Protein AF-A0A1E4M535-F1 (afdb_monomer)

Secondary structure (DSSP, 8-state):
--HHHHHHHHHHT--S---HHHHHHHHHHHHTTS-HHHHHHHHHHHHHHHHTTSS---HHHHHHHHHHHHTT--HHHHT-TTGGGGT--HHHHHHTSSS----SSS-SS---

Mean predicted aligned error: 3.51 Å

Nearest PDB structures (foldseek):
  7qtt-assembly1_X  TM=4.542E-01  e=9.741E+00  Homo sapiens
  8khp-assembly1_C  TM=3.112E-01  e=2.990E+00  Homo sapiens
  4ap2-assembly1_B  TM=3.096E-01  e=6.340E+00  Homo sapiens

Foldseek 3Di:
DDQVVLLVCLLVVNDPDDDLVSLLSNLVSLVVPDPLVVSLVSQLVSVCVNCPPVLPAAAQVSNLLSLLSVQVPDPVLSPDPCNCVQFADPVQSVVRRPHHDATDNDGSHPDD

Sequence (112 aa):
MNDDELVRRFDDGTLDSFPHELHVRLAQAKLARMPEADALESIRSGIRRMAGNSGKYHDTRTVAWFRLIAAGVPHDQLMRRDLLDDYYSSETLELGRESFVEPDLQPLSPTS

Structure (mmCIF, N/CA/C/O backbone):
data_AF-A0A1E4M535-F1
#
_entry.id   AF-A0A1E4M535-F1
#
loop_
_atom_site.group_PDB
_atom_site.id
_atom_site.type_symbol
_atom_site.label_atom_id
_atom_site.label_alt_id
_atom_site.label_comp_id
_atom_site.label_asym_id
_atom_site.label_entity_id
_atom_site.label_seq_id
_atom_site.pdbx_PDB_ins_code
_atom_site.Cartn_x
_atom_site.Cartn_y
_atom_site.Cartn_z
_atom_site.occupancy
_atom_site.B_iso_or_equiv
_atom_site.auth_seq_id
_atom_site.auth_comp_id
_atom_site.auth_asym_id
_atom_site.auth_atom_id
_atom_site.pdbx_PDB_model_num
ATOM 1 N N . MET A 1 1 ? 0.200 -7.793 -19.226 1.00 84.69 1 MET A N 1
ATOM 2 C CA . MET A 1 1 ? 1.326 -8.294 -18.409 1.00 84.69 1 MET A CA 1
ATOM 3 C C . MET A 1 1 ? 0.793 -9.373 -17.479 1.00 84.69 1 MET A C 1
ATOM 5 O O . MET A 1 1 ? -0.242 -9.137 -16.854 1.00 84.69 1 MET A O 1
ATOM 9 N N . ASN A 1 2 ? 1.421 -10.551 -17.462 1.00 93.31 2 ASN A N 1
ATOM 10 C CA . ASN A 1 2 ? 1.093 -11.604 -16.494 1.00 93.31 2 ASN A CA 1
ATOM 11 C C . ASN A 1 2 ? 1.726 -11.278 -15.129 1.00 93.31 2 ASN A C 1
ATOM 13 O O . ASN A 1 2 ? 2.436 -10.281 -14.999 1.00 93.31 2 ASN A O 1
ATOM 17 N N . ASP A 1 3 ? 1.450 -12.094 -14.118 1.00 94.56 3 ASP A N 1
ATOM 18 C CA . ASP A 1 3 ? 1.869 -11.783 -12.751 1.00 94.56 3 ASP A CA 1
ATOM 19 C C . ASP A 1 3 ? 3.377 -11.965 -12.534 1.00 94.56 3 ASP A C 1
ATOM 21 O O . ASP A 1 3 ? 3.974 -11.182 -11.802 1.00 94.56 3 ASP A O 1
ATOM 25 N N . ASP A 1 4 ? 4.017 -12.924 -13.210 1.00 94.00 4 ASP A N 1
ATOM 26 C CA . ASP A 1 4 ? 5.474 -13.103 -13.126 1.00 94.00 4 ASP A CA 1
ATOM 27 C C . ASP A 1 4 ? 6.226 -11.899 -13.697 1.00 94.00 4 ASP A C 1
ATOM 29 O O . ASP A 1 4 ? 7.149 -11.381 -13.069 1.00 94.00 4 ASP A O 1
ATOM 33 N N . GLU A 1 5 ? 5.797 -11.397 -14.858 1.00 95.06 5 GLU A N 1
ATOM 34 C CA . GLU A 1 5 ? 6.401 -10.209 -15.458 1.00 95.06 5 GLU A CA 1
ATOM 35 C C . GLU A 1 5 ? 6.084 -8.947 -14.640 1.00 95.06 5 GLU A C 1
ATOM 37 O O . GLU A 1 5 ? 6.934 -8.067 -14.534 1.00 95.06 5 GLU A O 1
ATOM 42 N N . LEU A 1 6 ? 4.908 -8.863 -14.002 1.00 95.81 6 LEU A N 1
ATOM 43 C CA . LEU A 1 6 ? 4.583 -7.769 -13.079 1.00 95.81 6 LEU A CA 1
ATOM 44 C C . LEU A 1 6 ? 5.532 -7.750 -11.877 1.00 95.81 6 LEU A C 1
ATOM 46 O O . LEU A 1 6 ? 6.102 -6.702 -11.576 1.00 95.81 6 LEU A O 1
ATOM 50 N N . VAL A 1 7 ? 5.710 -8.898 -11.215 1.00 95.56 7 VAL A N 1
ATOM 51 C CA . VAL A 1 7 ? 6.612 -9.033 -10.062 1.00 95.56 7 VAL A CA 1
ATOM 52 C C . VAL A 1 7 ? 8.039 -8.679 -10.467 1.00 95.56 7 VAL A C 1
ATOM 54 O O . VAL A 1 7 ? 8.646 -7.812 -9.841 1.00 95.56 7 VAL A O 1
ATOM 57 N N . ARG A 1 8 ? 8.541 -9.257 -11.565 1.00 95.12 8 ARG A N 1
ATOM 58 C CA . ARG A 1 8 ? 9.898 -8.997 -12.060 1.00 95.12 8 ARG A CA 1
ATOM 59 C C . ARG A 1 8 ? 10.130 -7.518 -12.359 1.00 95.12 8 ARG A C 1
ATOM 61 O O . ARG A 1 8 ? 11.100 -6.940 -11.883 1.00 95.12 8 ARG A O 1
ATOM 68 N N . ARG A 1 9 ? 9.235 -6.879 -13.122 1.00 95.06 9 ARG A N 1
ATOM 69 C CA . ARG A 1 9 ? 9.396 -5.463 -13.491 1.00 95.06 9 ARG A CA 1
ATOM 70 C C . ARG A 1 9 ? 9.271 -4.530 -12.290 1.00 95.06 9 ARG A C 1
ATOM 72 O O . ARG A 1 9 ? 9.947 -3.501 -12.271 1.00 95.06 9 ARG A O 1
ATOM 79 N N . PHE A 1 10 ? 8.437 -4.869 -11.306 1.00 95.19 10 PHE A N 1
ATOM 80 C CA . PHE A 1 10 ? 8.354 -4.126 -10.048 1.00 95.19 10 PHE A CA 1
ATOM 81 C C . PHE A 1 10 ? 9.668 -4.213 -9.266 1.00 95.19 10 PHE A C 1
ATOM 83 O O . PHE A 1 10 ? 10.224 -3.179 -8.898 1.00 95.19 10 PHE A O 1
ATOM 90 N N . ASP A 1 11 ? 10.195 -5.424 -9.081 1.00 92.44 11 ASP A N 1
ATOM 91 C CA . ASP A 1 11 ? 11.430 -5.657 -8.326 1.00 92.44 11 ASP A CA 1
ATOM 92 C C . ASP A 1 11 ? 12.641 -5.004 -9.024 1.00 92.44 11 ASP A C 1
ATOM 94 O O . ASP A 1 11 ? 13.437 -4.302 -8.391 1.00 92.44 11 ASP A O 1
ATOM 98 N N . ASP A 1 12 ? 12.711 -5.090 -10.354 1.00 93.19 12 ASP A N 1
ATOM 99 C CA . ASP A 1 12 ? 13.736 -4.415 -11.160 1.00 93.19 12 AS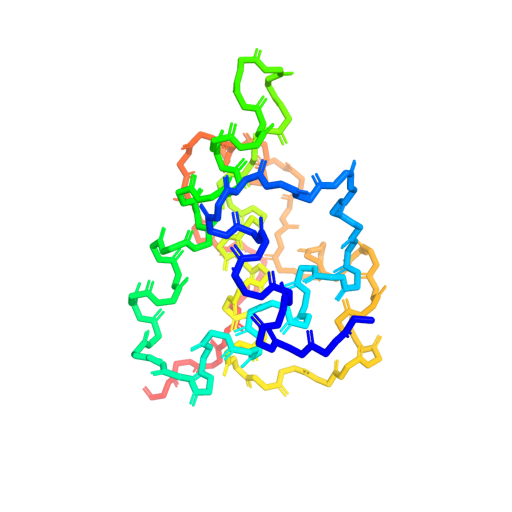P A CA 1
ATOM 100 C C . ASP A 1 12 ? 13.550 -2.882 -11.191 1.00 93.19 12 ASP A C 1
ATOM 102 O O . ASP A 1 12 ? 14.480 -2.141 -11.515 1.00 93.19 12 ASP A O 1
ATOM 106 N N . GLY A 1 13 ? 12.379 -2.364 -10.802 1.00 90.88 13 GLY A N 1
ATOM 107 C CA . GLY A 1 13 ? 12.029 -0.940 -10.866 1.00 90.88 13 GLY A CA 1
ATOM 108 C C . GLY A 1 13 ? 11.917 -0.410 -12.296 1.00 90.88 13 GLY A C 1
ATOM 109 O O . GLY A 1 13 ? 12.297 0.725 -12.570 1.00 90.88 13 GLY A O 1
ATOM 110 N N . THR A 1 14 ? 11.421 -1.246 -13.208 1.00 91.62 14 THR A N 1
ATOM 111 C CA . THR A 1 14 ? 11.253 -0.952 -14.643 1.00 91.62 14 THR A CA 1
ATOM 112 C C . THR A 1 14 ? 9.786 -0.765 -15.045 1.00 91.62 14 THR A C 1
ATOM 114 O O . THR A 1 14 ? 9.457 -0.772 -16.230 1.00 91.62 14 THR A O 1
ATOM 117 N N . LEU A 1 15 ? 8.885 -0.617 -14.067 1.00 90.31 15 LEU A N 1
ATOM 118 C CA . LEU A 1 15 ? 7.486 -0.274 -14.311 1.00 90.31 15 LEU A CA 1
ATOM 119 C C . LEU A 1 15 ? 7.336 1.217 -14.622 1.00 90.31 15 LEU A C 1
ATOM 121 O O . LEU A 1 15 ? 7.629 2.065 -13.784 1.00 90.31 15 LEU A O 1
ATOM 125 N N . ASP A 1 16 ? 6.790 1.518 -15.799 1.00 83.25 16 ASP A N 1
ATOM 126 C CA . ASP A 1 16 ? 6.513 2.893 -16.235 1.00 83.25 16 ASP A CA 1
ATOM 127 C C . ASP A 1 16 ? 5.358 3.540 -15.450 1.00 83.25 16 ASP A C 1
ATOM 129 O O . ASP A 1 16 ? 5.308 4.755 -15.263 1.00 83.25 16 ASP A O 1
ATOM 133 N N . SER A 1 17 ? 4.402 2.726 -14.991 1.00 85.56 17 SER A N 1
ATOM 134 C CA . SER A 1 17 ? 3.260 3.167 -14.193 1.00 85.56 17 SER A CA 1
ATOM 135 C C . SER A 1 17 ? 2.850 2.101 -13.183 1.00 85.56 17 SER A C 1
ATOM 137 O O . SER A 1 17 ? 3.013 0.903 -13.420 1.00 85.56 17 SER A O 1
ATOM 139 N N . PHE A 1 18 ? 2.298 2.549 -12.058 1.00 88.75 18 PHE A N 1
ATOM 140 C CA . PHE A 1 18 ? 1.830 1.678 -10.986 1.00 88.75 18 PHE A CA 1
ATOM 141 C C . PHE A 1 18 ? 0.473 2.187 -10.477 1.00 88.75 18 PHE A C 1
ATOM 143 O O . PHE A 1 18 ? 0.404 2.897 -9.476 1.00 88.75 18 PHE A O 1
ATOM 150 N N . PRO A 1 19 ? -0.610 1.966 -11.249 1.00 90.25 19 PRO A N 1
ATOM 151 C CA . PRO A 1 19 ? -1.960 2.295 -10.818 1.00 90.25 19 PRO A CA 1
ATOM 152 C C . PRO A 1 19 ? -2.457 1.294 -9.769 1.00 90.25 19 PRO A C 1
ATOM 154 O O . PRO A 1 19 ? -1.928 0.191 -9.628 1.00 90.25 19 PRO A O 1
ATOM 157 N N . HIS A 1 20 ? -3.546 1.663 -9.094 1.00 89.81 20 HIS A N 1
ATOM 158 C CA . HIS A 1 20 ? -4.157 0.886 -8.012 1.00 89.81 20 HIS A CA 1
ATOM 159 C C . HIS A 1 20 ? -4.421 -0.589 -8.357 1.00 89.81 20 HIS A C 1
ATOM 161 O O . HIS A 1 20 ? -4.113 -1.472 -7.563 1.00 89.81 20 HIS A O 1
ATOM 167 N N . GLU A 1 21 ? -4.905 -0.886 -9.567 1.00 91.56 21 GLU A N 1
ATOM 168 C CA . GLU A 1 21 ? -5.130 -2.272 -10.011 1.00 91.56 21 GLU A CA 1
ATOM 169 C C . GLU A 1 21 ? -3.838 -3.110 -9.984 1.00 91.56 21 GLU A C 1
ATOM 171 O O . GLU A 1 21 ? -3.848 -4.264 -9.550 1.00 91.56 21 GLU A O 1
ATOM 176 N N . LEU A 1 22 ? -2.703 -2.526 -10.392 1.00 92.75 22 LEU A N 1
ATOM 177 C CA . LEU A 1 22 ? -1.416 -3.219 -10.341 1.00 92.75 22 LEU A CA 1
ATOM 178 C C . LEU A 1 22 ? -0.914 -3.386 -8.906 1.00 92.75 22 LEU A C 1
ATOM 180 O O . LEU A 1 22 ? -0.238 -4.377 -8.647 1.00 92.75 22 LEU A O 1
ATOM 184 N N . HIS A 1 23 ? -1.264 -2.489 -7.974 1.00 92.06 23 HIS A N 1
ATOM 185 C CA . HIS A 1 23 ? -0.955 -2.680 -6.551 1.00 92.06 23 HIS A CA 1
ATOM 186 C C . HIS A 1 23 ? -1.612 -3.959 -6.029 1.00 92.06 23 HIS A C 1
ATOM 188 O O . HIS A 1 23 ? -0.945 -4.799 -5.425 1.00 92.06 23 HIS A O 1
ATOM 194 N N . VAL A 1 24 ? -2.912 -4.121 -6.309 1.00 94.50 24 VAL A N 1
ATOM 195 C CA . VAL A 1 24 ? -3.695 -5.274 -5.851 1.00 94.50 24 VAL A CA 1
ATOM 196 C C . VAL A 1 24 ? -3.165 -6.565 -6.461 1.00 94.50 24 VAL A C 1
ATOM 198 O O . VAL A 1 24 ? -2.862 -7.513 -5.736 1.00 94.50 24 VAL A O 1
ATOM 201 N N . ARG A 1 25 ? -2.976 -6.583 -7.785 1.00 95.62 25 ARG A N 1
ATOM 202 C CA . ARG A 1 25 ? -2.447 -7.757 -8.489 1.00 95.62 25 ARG A CA 1
ATOM 203 C C . ARG A 1 25 ? -1.037 -8.127 -8.035 1.00 95.62 25 ARG A C 1
ATOM 205 O O . ARG A 1 25 ? -0.760 -9.307 -7.848 1.00 95.62 25 ARG A O 1
ATOM 212 N N . LEU A 1 26 ? -0.152 -7.148 -7.824 1.00 96.69 26 LEU A N 1
ATOM 213 C CA . LEU A 1 26 ? 1.206 -7.399 -7.335 1.00 96.69 26 LEU A CA 1
ATOM 214 C C . LEU A 1 26 ? 1.189 -8.016 -5.932 1.00 96.69 26 LEU A C 1
ATOM 216 O O . LEU A 1 26 ? 1.927 -8.967 -5.680 1.00 96.69 26 LEU A O 1
ATOM 220 N N . ALA A 1 27 ? 0.355 -7.496 -5.028 1.00 96.50 27 ALA A N 1
ATOM 221 C CA . ALA A 1 27 ? 0.237 -8.028 -3.675 1.00 96.50 27 ALA A CA 1
ATOM 222 C C . ALA A 1 27 ? -0.266 -9.474 -3.674 1.00 96.50 27 ALA A C 1
ATOM 224 O O . ALA A 1 27 ? 0.368 -10.331 -3.064 1.00 96.50 27 ALA A O 1
ATOM 225 N N . GLN A 1 28 ? -1.327 -9.770 -4.430 1.00 96.25 28 GLN A N 1
ATOM 226 C CA . GLN A 1 28 ? -1.826 -11.138 -4.608 1.00 96.25 28 GLN A CA 1
ATOM 227 C C . GLN A 1 28 ? -0.754 -12.058 -5.207 1.00 96.25 28 GLN A C 1
ATOM 229 O O . GLN A 1 28 ? -0.540 -13.171 -4.727 1.00 96.25 28 GLN A O 1
ATOM 234 N N . ALA A 1 29 ? -0.028 -11.576 -6.218 1.00 96.88 29 ALA A N 1
ATOM 235 C CA . ALA A 1 29 ? 1.054 -12.316 -6.847 1.00 96.88 29 ALA A CA 1
ATOM 236 C C . ALA A 1 29 ? 2.188 -12.641 -5.858 1.00 96.88 29 ALA A C 1
ATOM 238 O O . ALA A 1 29 ? 2.667 -13.776 -5.833 1.00 96.88 29 ALA A O 1
ATOM 239 N N . LYS A 1 30 ? 2.620 -11.682 -5.034 1.00 96.69 30 LYS A N 1
ATOM 240 C CA . LYS A 1 30 ? 3.670 -11.915 -4.033 1.00 96.69 30 LYS A CA 1
ATOM 241 C C . LYS A 1 30 ? 3.185 -12.832 -2.907 1.00 96.69 30 LYS A C 1
ATOM 243 O O . LYS A 1 30 ? 3.885 -13.789 -2.598 1.00 96.69 30 LYS A O 1
ATOM 248 N N . LEU A 1 31 ? 1.968 -12.642 -2.391 1.00 96.44 31 LEU A N 1
ATOM 249 C CA . LEU A 1 31 ? 1.357 -13.524 -1.381 1.00 96.44 31 LEU A CA 1
ATOM 250 C C . LEU A 1 31 ? 1.250 -14.987 -1.842 1.00 96.44 31 LEU A C 1
ATOM 252 O O . LEU A 1 31 ? 1.400 -15.901 -1.040 1.00 96.44 31 LEU A O 1
ATOM 256 N N . ALA A 1 32 ? 1.040 -15.227 -3.138 1.00 95.88 32 ALA A N 1
ATOM 257 C CA . ALA A 1 32 ? 1.020 -16.580 -3.696 1.00 95.88 32 ALA A CA 1
ATOM 258 C C . ALA A 1 32 ? 2.414 -17.236 -3.805 1.00 95.88 32 ALA A C 1
ATOM 260 O O . ALA A 1 32 ? 2.506 -18.437 -4.055 1.00 95.88 32 ALA A O 1
ATOM 261 N N . ARG A 1 33 ? 3.498 -16.459 -3.677 1.00 95.44 33 ARG A N 1
ATOM 262 C CA . ARG A 1 33 ? 4.883 -16.894 -3.940 1.00 95.44 33 ARG A CA 1
ATOM 263 C C . ARG A 1 33 ? 5.763 -16.916 -2.691 1.00 95.44 33 ARG A C 1
ATOM 265 O O . ARG A 1 33 ? 6.778 -17.608 -2.698 1.00 95.44 33 ARG A O 1
ATOM 272 N N . MET A 1 34 ? 5.422 -16.156 -1.653 1.00 95.94 34 MET A N 1
ATOM 273 C CA . MET A 1 34 ? 6.266 -15.983 -0.469 1.00 95.94 34 MET A CA 1
ATOM 274 C C . MET A 1 34 ? 5.440 -15.715 0.800 1.00 95.94 34 MET A C 1
ATOM 276 O O . MET A 1 34 ? 4.270 -15.343 0.688 1.00 95.94 34 MET A O 1
ATOM 280 N N . PRO A 1 35 ? 6.026 -15.889 2.002 1.00 97.19 35 PRO A N 1
ATOM 281 C CA . PRO A 1 35 ? 5.365 -15.562 3.263 1.00 97.19 35 PRO A CA 1
ATOM 282 C C . PRO A 1 35 ? 4.857 -14.117 3.308 1.00 97.19 35 PRO A C 1
ATOM 284 O O . PRO A 1 35 ? 5.465 -13.211 2.740 1.00 97.19 35 PRO A O 1
ATOM 287 N N . GLU A 1 36 ? 3.761 -13.893 4.037 1.00 95.75 36 GLU A N 1
ATOM 288 C CA . GLU A 1 36 ? 3.099 -12.585 4.130 1.00 95.75 36 GLU A CA 1
ATOM 289 C C . GLU A 1 36 ? 4.052 -11.460 4.566 1.00 95.75 36 GLU A C 1
ATOM 291 O O . GLU A 1 36 ? 4.058 -10.389 3.959 1.00 95.75 36 GLU A O 1
ATOM 296 N N . ALA A 1 37 ? 4.894 -11.716 5.573 1.00 95.38 37 ALA A N 1
ATOM 297 C CA . ALA A 1 37 ? 5.862 -10.739 6.068 1.00 95.38 37 ALA A CA 1
ATOM 298 C C . ALA A 1 37 ? 6.870 -10.320 4.983 1.00 95.38 37 ALA A C 1
ATOM 300 O O . ALA A 1 37 ? 7.104 -9.125 4.787 1.00 95.38 37 ALA A O 1
ATOM 301 N N . ASP A 1 38 ? 7.398 -11.285 4.226 1.00 97.19 38 ASP A N 1
ATOM 302 C CA . ASP A 1 38 ? 8.371 -11.030 3.161 1.00 97.19 38 ASP A CA 1
ATOM 303 C C . ASP A 1 38 ? 7.716 -10.299 1.977 1.00 97.19 38 ASP A C 1
ATOM 305 O O . ASP A 1 38 ? 8.299 -9.384 1.387 1.00 97.19 38 ASP A O 1
ATOM 309 N N . ALA A 1 39 ? 6.470 -10.659 1.647 1.00 97.19 39 ALA A N 1
ATOM 310 C CA . ALA A 1 39 ? 5.689 -9.981 0.617 1.00 97.19 39 ALA A CA 1
ATOM 311 C C . ALA A 1 39 ? 5.431 -8.511 0.987 1.00 97.19 39 ALA A C 1
ATOM 313 O O . ALA A 1 39 ? 5.601 -7.622 0.144 1.00 97.19 39 ALA A O 1
ATOM 314 N N . LEU A 1 40 ? 5.076 -8.243 2.248 1.00 96.88 40 LEU A N 1
ATOM 315 C CA . LEU A 1 40 ? 4.865 -6.890 2.753 1.00 96.88 40 LEU A CA 1
ATOM 316 C C . LEU A 1 40 ? 6.150 -6.059 2.698 1.00 96.88 40 LEU A C 1
ATOM 318 O O . LEU A 1 40 ? 6.129 -4.928 2.204 1.00 96.88 40 LEU A O 1
ATOM 322 N N . GLU A 1 41 ? 7.267 -6.598 3.190 1.00 96.50 41 GLU A N 1
ATOM 323 C CA . GLU A 1 41 ? 8.555 -5.898 3.173 1.00 96.50 41 GLU A CA 1
ATOM 324 C C . GLU A 1 41 ? 8.994 -5.573 1.740 1.00 96.50 41 GLU A C 1
ATOM 326 O O . GLU A 1 41 ? 9.403 -4.441 1.450 1.00 96.50 41 GLU A O 1
ATOM 331 N N . SER A 1 42 ? 8.834 -6.532 0.824 1.00 95.62 42 SER A N 1
ATOM 332 C CA . SER A 1 42 ? 9.139 -6.359 -0.595 1.00 95.62 42 SER A CA 1
ATOM 333 C C . SER A 1 42 ? 8.319 -5.225 -1.222 1.00 95.62 42 SER A C 1
ATOM 335 O O . SER A 1 42 ? 8.875 -4.359 -1.904 1.00 95.62 42 SER A O 1
ATOM 337 N N . ILE A 1 43 ? 7.011 -5.167 -0.949 1.00 95.75 43 ILE A N 1
ATOM 338 C CA . ILE A 1 43 ? 6.120 -4.126 -1.485 1.00 95.75 43 ILE A CA 1
ATOM 339 C C . ILE A 1 43 ? 6.440 -2.755 -0.892 1.00 95.75 43 ILE A C 1
ATOM 341 O O . ILE A 1 43 ? 6.574 -1.789 -1.645 1.00 95.75 43 ILE A O 1
ATOM 345 N N . ARG A 1 44 ? 6.614 -2.656 0.433 1.00 95.56 44 ARG A N 1
ATOM 346 C CA . ARG A 1 44 ? 6.987 -1.392 1.093 1.00 95.56 44 ARG A CA 1
ATOM 347 C C . ARG A 1 44 ? 8.285 -0.843 0.515 1.00 95.56 44 ARG A C 1
ATOM 349 O O . ARG A 1 44 ? 8.340 0.322 0.124 1.00 95.56 44 ARG A O 1
ATOM 356 N N . SER A 1 45 ? 9.304 -1.691 0.393 1.00 94.06 45 SER A N 1
ATOM 357 C CA . SER A 1 45 ? 10.613 -1.305 -0.138 1.00 94.06 45 SER A CA 1
ATOM 358 C C . SER A 1 45 ? 10.534 -0.867 -1.602 1.00 94.06 45 SER A C 1
ATOM 360 O O . SER A 1 45 ? 11.072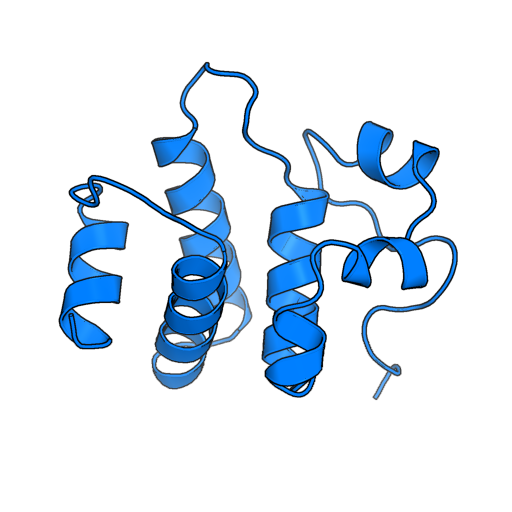 0.183 -1.961 1.00 94.06 45 SER A O 1
ATOM 362 N N . GLY A 1 46 ? 9.815 -1.618 -2.441 1.00 93.69 46 GLY A N 1
ATOM 363 C CA . GLY A 1 46 ? 9.649 -1.291 -3.856 1.00 93.69 46 GLY A CA 1
ATOM 364 C C . GLY A 1 46 ? 8.885 0.016 -4.080 1.00 93.69 46 GLY A C 1
ATOM 365 O O . GLY A 1 46 ? 9.366 0.888 -4.802 1.00 93.69 46 GLY A O 1
ATOM 366 N N . ILE A 1 47 ? 7.754 0.224 -3.394 1.00 93.44 47 ILE A N 1
ATOM 367 C CA . ILE A 1 47 ? 6.974 1.468 -3.513 1.00 93.44 47 ILE A CA 1
ATOM 368 C C . ILE A 1 47 ? 7.774 2.658 -2.981 1.00 93.44 47 ILE A C 1
ATOM 370 O O . ILE A 1 47 ? 7.768 3.725 -3.598 1.00 93.44 47 ILE A O 1
ATOM 374 N N . ARG A 1 48 ? 8.512 2.493 -1.877 1.00 92.50 48 ARG A N 1
ATOM 375 C CA . ARG A 1 48 ? 9.379 3.552 -1.344 1.00 92.50 48 ARG A CA 1
ATOM 376 C C . ARG A 1 48 ? 10.470 3.940 -2.341 1.00 92.50 48 ARG A C 1
ATOM 378 O O . ARG A 1 48 ? 10.686 5.129 -2.567 1.00 92.50 48 ARG A O 1
ATOM 385 N N . ARG A 1 49 ? 11.100 2.960 -2.997 1.00 91.62 49 ARG A N 1
ATOM 386 C CA . ARG A 1 49 ? 12.074 3.195 -4.074 1.00 91.62 49 ARG A CA 1
ATOM 387 C C . ARG A 1 49 ? 11.444 3.925 -5.262 1.00 91.62 49 ARG A C 1
ATOM 389 O O . ARG A 1 49 ? 12.038 4.880 -5.751 1.00 91.62 49 ARG A O 1
ATOM 396 N N . MET A 1 50 ? 10.250 3.521 -5.697 1.00 89.88 50 MET A N 1
ATOM 397 C CA . MET A 1 50 ? 9.528 4.178 -6.797 1.00 89.88 50 MET A CA 1
ATOM 398 C C . MET A 1 50 ? 9.124 5.617 -6.460 1.00 89.88 50 MET A C 1
ATOM 400 O O . MET A 1 50 ? 9.184 6.498 -7.315 1.00 89.88 50 MET A O 1
ATOM 404 N N . ALA A 1 51 ? 8.720 5.873 -5.215 1.00 90.31 51 ALA A N 1
ATOM 405 C CA . ALA A 1 51 ? 8.376 7.212 -4.758 1.00 90.31 51 ALA A CA 1
ATOM 406 C C . ALA A 1 51 ? 9.610 8.122 -4.645 1.00 90.31 51 ALA A C 1
ATOM 408 O O . ALA A 1 51 ? 9.481 9.339 -4.826 1.00 90.31 51 ALA A O 1
ATOM 409 N N . GLY A 1 52 ? 10.787 7.562 -4.349 1.00 88.19 52 GLY A N 1
ATOM 410 C CA . GLY A 1 52 ? 12.016 8.321 -4.131 1.00 88.19 52 GLY A CA 1
ATOM 411 C C . GLY A 1 52 ? 11.792 9.484 -3.157 1.00 88.19 52 GLY A C 1
ATOM 412 O O . GLY A 1 52 ? 11.100 9.346 -2.150 1.00 88.19 52 GLY A O 1
ATOM 413 N N . ASN A 1 53 ? 12.297 10.668 -3.511 1.00 86.31 53 ASN A N 1
ATOM 414 C CA . ASN A 1 53 ? 12.153 11.886 -2.700 1.00 86.31 53 ASN A CA 1
ATOM 415 C C . ASN A 1 53 ? 10.908 12.721 -3.051 1.00 86.31 53 ASN A C 1
ATOM 417 O O . ASN A 1 53 ? 10.820 13.887 -2.679 1.00 86.31 53 ASN A O 1
ATOM 42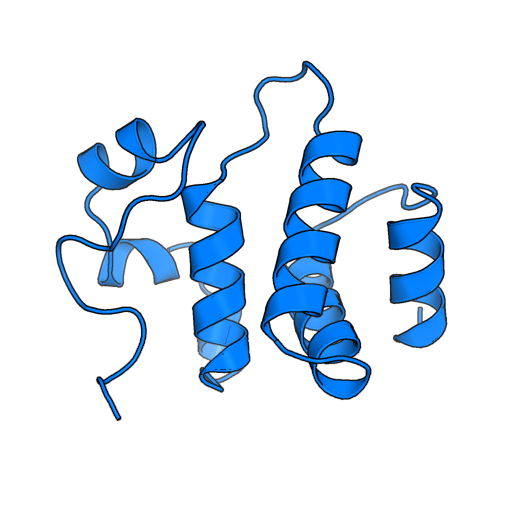1 N N . SER A 1 54 ? 9.938 12.162 -3.780 1.00 88.31 54 SER A N 1
ATOM 422 C CA . SER A 1 54 ? 8.756 12.921 -4.221 1.00 88.31 54 SER A CA 1
ATOM 423 C C . SER A 1 54 ? 7.743 13.215 -3.108 1.00 88.31 54 SER A C 1
ATOM 425 O O . SER A 1 54 ? 6.759 13.909 -3.354 1.00 88.31 54 SER A O 1
ATOM 427 N N . GLY A 1 55 ? 7.918 12.632 -1.916 1.00 84.94 55 GLY A N 1
ATOM 428 C CA . GLY A 1 55 ? 6.948 12.716 -0.821 1.00 84.94 55 GLY A CA 1
ATOM 429 C C . GLY A 1 55 ? 5.637 11.961 -1.084 1.00 84.94 55 GLY A C 1
ATOM 430 O O . GLY A 1 55 ? 4.708 12.061 -0.287 1.00 84.94 55 GLY A O 1
ATOM 431 N N . LYS A 1 56 ? 5.536 11.203 -2.188 1.00 88.00 56 LYS A N 1
ATOM 432 C CA . LYS A 1 56 ? 4.335 10.432 -2.563 1.00 88.00 56 LYS A CA 1
ATOM 433 C C . LYS A 1 56 ? 4.202 9.095 -1.830 1.00 88.00 56 LYS A C 1
ATOM 435 O O . LYS A 1 56 ? 3.147 8.474 -1.917 1.00 88.00 56 LYS A O 1
ATOM 440 N N . TYR A 1 57 ? 5.248 8.651 -1.131 1.00 93.00 57 TYR A N 1
ATOM 441 C CA . TYR A 1 57 ? 5.175 7.455 -0.297 1.00 93.00 57 TYR A CA 1
ATOM 442 C C . TYR A 1 57 ? 4.263 7.698 0.905 1.00 93.00 57 TYR A C 1
ATOM 444 O O . TYR A 1 57 ? 4.329 8.755 1.533 1.00 93.00 57 TYR A O 1
ATOM 452 N N . HIS A 1 58 ? 3.436 6.707 1.221 1.00 95.94 58 HIS A N 1
ATOM 453 C CA . HIS A 1 58 ? 2.586 6.718 2.398 1.00 95.94 58 HIS A CA 1
ATOM 454 C C . HIS A 1 58 ? 2.553 5.313 2.996 1.00 95.94 58 HIS A C 1
ATOM 456 O O . HIS A 1 58 ? 1.937 4.397 2.441 1.00 95.94 58 HIS A O 1
ATOM 462 N N . ASP A 1 59 ? 3.228 5.150 4.130 1.00 96.44 59 ASP A N 1
ATOM 463 C CA . ASP A 1 59 ? 3.482 3.846 4.736 1.00 96.44 59 ASP A CA 1
ATOM 464 C C . ASP A 1 59 ? 2.179 3.188 5.193 1.00 96.44 59 ASP A C 1
ATOM 466 O O . ASP A 1 59 ? 1.887 2.065 4.791 1.00 96.44 59 ASP A O 1
ATOM 470 N N . THR A 1 60 ? 1.328 3.928 5.914 1.00 97.25 60 THR A N 1
ATOM 471 C CA . THR A 1 60 ? 0.051 3.386 6.401 1.00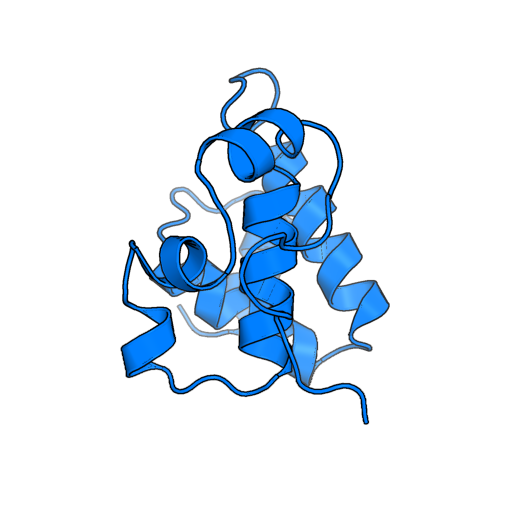 97.25 60 THR A CA 1
ATOM 472 C C . THR A 1 60 ? -0.867 2.926 5.287 1.00 97.25 60 THR A C 1
ATOM 474 O O . THR A 1 60 ? -1.339 1.797 5.329 1.00 97.25 60 THR A O 1
ATOM 477 N N . ARG A 1 61 ? -1.052 3.731 4.234 1.00 95.75 61 ARG A N 1
ATOM 478 C CA . ARG A 1 61 ? -1.854 3.309 3.079 1.00 95.75 61 ARG A CA 1
ATOM 479 C C . ARG A 1 61 ? -1.286 2.046 2.436 1.00 95.75 61 ARG A C 1
ATOM 481 O O . ARG A 1 61 ? -2.046 1.137 2.131 1.00 95.75 61 ARG A O 1
ATOM 488 N N . THR A 1 62 ? 0.032 1.977 2.257 1.00 95.50 62 THR A N 1
ATOM 489 C CA . THR A 1 62 ? 0.696 0.812 1.651 1.00 95.50 62 THR A CA 1
ATOM 490 C C . THR A 1 62 ? 0.442 -0.461 2.457 1.00 95.50 62 THR A C 1
ATOM 492 O O . THR A 1 62 ? 0.016 -1.472 1.900 1.00 95.50 62 THR A O 1
ATOM 495 N N . VAL A 1 63 ? 0.662 -0.404 3.773 1.00 96.75 63 VAL A N 1
ATOM 496 C CA . VAL A 1 63 ? 0.478 -1.550 4.673 1.00 96.75 63 VAL A CA 1
ATOM 497 C C . VAL A 1 63 ? -0.997 -1.923 4.810 1.00 96.75 63 VAL A C 1
ATOM 499 O O . VAL A 1 63 ? -1.327 -3.102 4.735 1.00 96.75 63 VAL A O 1
ATOM 502 N N . ALA A 1 64 ? -1.890 -0.945 4.973 1.00 96.62 64 ALA A N 1
ATOM 503 C CA . ALA A 1 64 ? -3.317 -1.191 5.147 1.00 96.62 64 ALA A CA 1
ATOM 504 C C . ALA A 1 64 ? -3.929 -1.879 3.922 1.00 96.62 64 ALA A C 1
ATOM 506 O O . ALA A 1 64 ? -4.600 -2.900 4.060 1.00 96.62 64 ALA A O 1
ATOM 507 N N . TRP A 1 65 ? -3.625 -1.384 2.716 1.00 96.12 65 TRP A N 1
ATOM 508 C CA . TRP A 1 65 ? -4.046 -2.031 1.473 1.00 96.12 65 TRP A CA 1
ATOM 509 C C . TRP A 1 65 ? -3.534 -3.464 1.374 1.00 96.12 65 TRP A C 1
ATOM 511 O O . TRP A 1 65 ? -4.305 -4.366 1.057 1.00 96.12 65 TRP A O 1
ATOM 521 N N . PHE A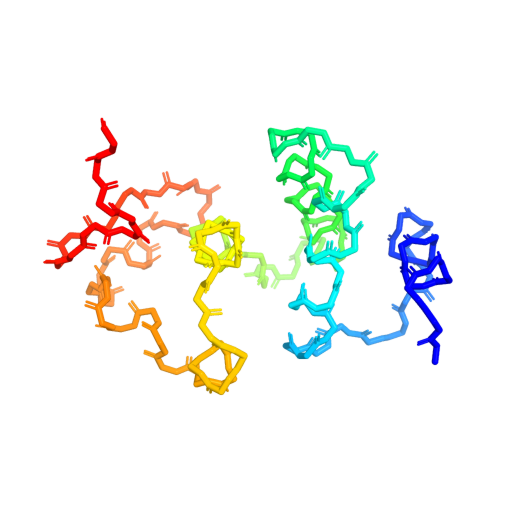 1 66 ? -2.255 -3.689 1.679 1.00 96.12 66 PHE A N 1
ATOM 522 C CA . PHE A 1 66 ? -1.684 -5.031 1.671 1.00 96.12 66 PHE A CA 1
ATOM 523 C C . PHE A 1 66 ? -2.405 -5.973 2.645 1.00 96.12 66 PHE A C 1
ATOM 525 O O . PHE A 1 66 ? -2.771 -7.079 2.254 1.00 96.12 66 PHE A O 1
ATOM 532 N N . ARG A 1 67 ? -2.657 -5.530 3.884 1.00 96.25 67 ARG A N 1
ATOM 533 C CA . ARG A 1 67 ? -3.352 -6.332 4.903 1.00 96.25 67 ARG A CA 1
ATOM 534 C C . ARG A 1 67 ? -4.774 -6.701 4.478 1.00 96.25 67 ARG A C 1
ATOM 536 O O . ARG A 1 67 ? -5.155 -7.853 4.635 1.00 96.25 67 ARG A O 1
ATOM 543 N N . LEU A 1 68 ? -5.526 -5.776 3.874 1.00 96.00 68 LEU A N 1
ATOM 544 C CA . LEU A 1 68 ? -6.870 -6.065 3.346 1.00 96.00 68 LEU A CA 1
ATOM 545 C C . LEU A 1 68 ? -6.832 -7.106 2.216 1.00 96.00 68 LEU A C 1
ATOM 547 O O 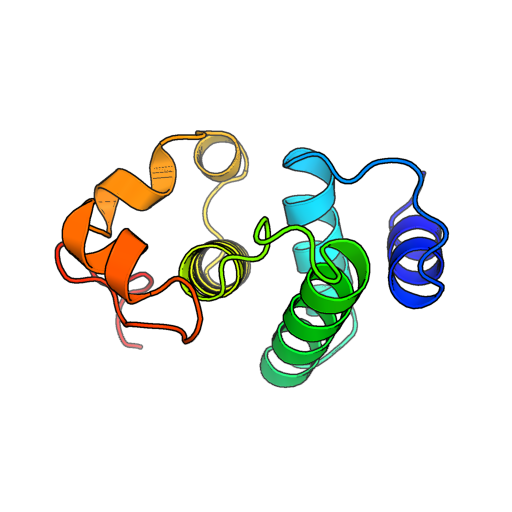. LEU A 1 68 ? -7.687 -7.985 2.140 1.00 96.00 68 LEU A O 1
ATOM 551 N N . ILE A 1 69 ? -5.817 -7.041 1.352 1.00 95.50 69 ILE A N 1
ATOM 552 C CA . ILE A 1 69 ? -5.621 -8.030 0.285 1.00 95.50 69 ILE A CA 1
ATOM 553 C C . ILE A 1 69 ? -5.285 -9.403 0.881 1.00 95.50 69 ILE A C 1
ATOM 555 O O . ILE A 1 69 ? -5.879 -10.400 0.473 1.00 95.50 69 ILE A O 1
ATOM 559 N N . ALA A 1 70 ? -4.375 -9.455 1.858 1.00 95.06 70 ALA A N 1
ATOM 560 C CA . ALA A 1 70 ? -4.002 -10.686 2.556 1.00 95.06 70 ALA A CA 1
ATOM 561 C C . ALA A 1 70 ? -5.183 -11.304 3.324 1.00 95.06 70 ALA A C 1
ATOM 563 O O . ALA A 1 70 ? -5.347 -12.522 3.329 1.00 95.06 70 ALA A O 1
ATOM 564 N N . ALA A 1 71 ? -6.060 -10.468 3.886 1.00 94.44 71 ALA A N 1
ATOM 565 C CA . ALA A 1 71 ? -7.291 -10.883 4.555 1.00 94.44 71 ALA A CA 1
ATOM 566 C C . ALA A 1 71 ? -8.369 -11.432 3.600 1.00 94.44 71 ALA A C 1
ATOM 568 O O . ALA A 1 71 ? -9.408 -11.909 4.055 1.00 94.44 71 ALA A O 1
ATOM 569 N N . GLY A 1 72 ? -8.150 -11.371 2.282 1.00 93.38 72 GLY A N 1
ATOM 570 C CA . GLY A 1 72 ? -9.085 -11.899 1.292 1.00 93.38 72 GLY A CA 1
ATOM 571 C C . GLY A 1 72 ? -10.297 -11.004 1.037 1.00 93.38 72 GLY A C 1
ATOM 572 O O . GLY A 1 72 ? -11.341 -11.510 0.624 1.00 93.38 72 GLY A O 1
ATOM 573 N N . VAL A 1 73 ? -10.180 -9.688 1.264 1.00 93.69 73 VAL A N 1
ATOM 574 C CA . VAL A 1 73 ? -11.243 -8.734 0.914 1.00 93.69 73 VAL A CA 1
ATOM 575 C C . VAL A 1 73 ? -11.615 -8.887 -0.574 1.00 93.69 73 VAL A C 1
ATOM 577 O O . VAL A 1 73 ? -10.717 -8.964 -1.421 1.00 93.69 73 VAL A O 1
ATOM 580 N N . PRO A 1 74 ? -12.917 -8.940 -0.925 1.00 93.19 74 PRO A N 1
ATOM 581 C CA . PRO A 1 74 ? -13.361 -9.119 -2.305 1.00 93.19 74 PRO A CA 1
ATOM 582 C C . PRO A 1 74 ? -12.786 -8.074 -3.266 1.00 93.19 74 PRO A C 1
ATOM 584 O O . PRO A 1 74 ? -12.627 -6.902 -2.922 1.00 93.19 74 PRO A O 1
ATOM 587 N N . HIS A 1 75 ? -12.503 -8.488 -4.504 1.00 91.00 75 HIS A N 1
ATOM 588 C CA . HIS A 1 75 ? -11.867 -7.621 -5.499 1.00 91.00 75 HIS A CA 1
ATOM 589 C C . HIS A 1 75 ? -12.671 -6.342 -5.782 1.00 91.00 75 HIS A C 1
ATOM 591 O O . HIS A 1 75 ? -12.080 -5.276 -5.923 1.00 91.00 75 HIS A O 1
ATOM 597 N N . ASP A 1 76 ? -14.003 -6.418 -5.820 1.00 93.19 76 ASP A N 1
ATOM 598 C CA . ASP A 1 76 ? -14.877 -5.257 -6.017 1.00 93.19 76 ASP A CA 1
ATOM 599 C C . ASP A 1 76 ? -14.720 -4.215 -4.900 1.00 93.19 76 ASP A C 1
ATOM 601 O O . ASP A 1 76 ? -14.629 -3.018 -5.183 1.00 93.19 76 ASP A O 1
ATOM 605 N N . GLN A 1 77 ? -14.585 -4.659 -3.648 1.00 93.75 77 GLN A N 1
ATOM 606 C CA . GLN A 1 77 ? -14.303 -3.770 -2.525 1.00 93.75 77 GLN A CA 1
ATOM 607 C C . GLN A 1 77 ? -12.895 -3.198 -2.623 1.00 93.75 77 GLN A C 1
ATOM 609 O O . GLN A 1 77 ? -12.714 -1.999 -2.427 1.00 93.75 77 GLN A O 1
ATOM 614 N N . LEU A 1 78 ? -11.908 -4.016 -3.002 1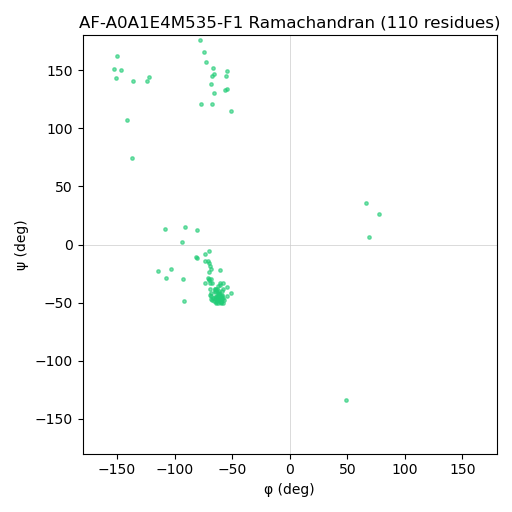.00 94.19 78 LEU A N 1
ATOM 615 C CA . LEU A 1 78 ? -10.535 -3.553 -3.181 1.00 94.19 78 LEU A CA 1
ATOM 616 C C . LEU A 1 78 ? -10.409 -2.468 -4.259 1.00 94.19 78 LEU A C 1
ATOM 618 O O . LEU A 1 78 ? -9.447 -1.708 -4.231 1.00 94.19 78 LEU A O 1
ATOM 622 N N . MET A 1 79 ? -11.349 -2.357 -5.200 1.00 94.25 79 MET A N 1
ATOM 623 C CA . MET A 1 79 ? -11.344 -1.293 -6.212 1.00 94.25 79 MET A CA 1
ATOM 624 C C . MET A 1 79 ? -11.918 0.045 -5.713 1.00 94.25 79 MET A C 1
ATOM 626 O O . MET A 1 79 ? -11.742 1.067 -6.385 1.00 94.25 79 MET A O 1
ATOM 630 N N . ARG A 1 80 ? -12.560 0.087 -4.536 1.00 94.19 80 ARG A N 1
ATOM 631 C CA . ARG A 1 80 ? -13.030 1.336 -3.913 1.00 94.19 80 ARG A CA 1
ATOM 632 C C . ARG A 1 80 ? -11.844 2.195 -3.476 1.00 94.19 80 ARG A C 1
ATOM 634 O O . ARG A 1 80 ? -11.040 1.792 -2.642 1.00 94.19 80 ARG A O 1
ATOM 641 N N . ARG A 1 81 ? -11.738 3.418 -4.000 1.00 89.94 81 ARG A N 1
ATOM 642 C CA . ARG A 1 81 ? -10.630 4.338 -3.660 1.00 89.94 81 ARG A CA 1
ATOM 643 C C . ARG A 1 81 ? -10.709 4.868 -2.225 1.00 89.94 81 ARG A C 1
ATOM 645 O O . ARG A 1 81 ? -9.688 5.281 -1.683 1.00 89.94 81 ARG A O 1
ATOM 652 N N . ASP A 1 82 ? -11.910 4.856 -1.671 1.00 94.19 82 ASP A N 1
ATOM 653 C CA . ASP A 1 82 ? -12.324 5.295 -0.339 1.00 94.19 82 ASP A CA 1
ATOM 654 C C . ASP A 1 82 ? -12.343 4.154 0.691 1.00 94.19 82 ASP A C 1
ATOM 656 O O . ASP A 1 82 ? -12.684 4.394 1.838 1.00 94.19 82 ASP A O 1
ATOM 660 N N . LEU A 1 83 ? -11.964 2.918 0.330 1.00 95.12 83 LEU A N 1
ATOM 661 C CA . LEU A 1 83 ? -12.071 1.764 1.239 1.00 95.12 83 LEU A CA 1
ATOM 662 C C . LEU A 1 83 ? -11.377 1.985 2.592 1.00 95.12 83 LEU A C 1
ATOM 664 O O . LEU A 1 83 ? -11.857 1.510 3.613 1.00 95.12 83 LEU A O 1
ATOM 668 N N . LEU A 1 84 ? -10.241 2.688 2.610 1.00 95.94 84 LEU A N 1
ATOM 669 C CA . LEU A 1 84 ? -9.514 2.947 3.855 1.00 95.94 84 LEU A CA 1
ATOM 670 C C . LEU A 1 84 ? -10.254 3.900 4.799 1.00 95.94 84 LEU A C 1
ATOM 672 O O . LEU A 1 84 ? -9.988 3.844 5.996 1.00 95.94 84 LEU A O 1
ATOM 676 N N . ASP A 1 85 ? -11.18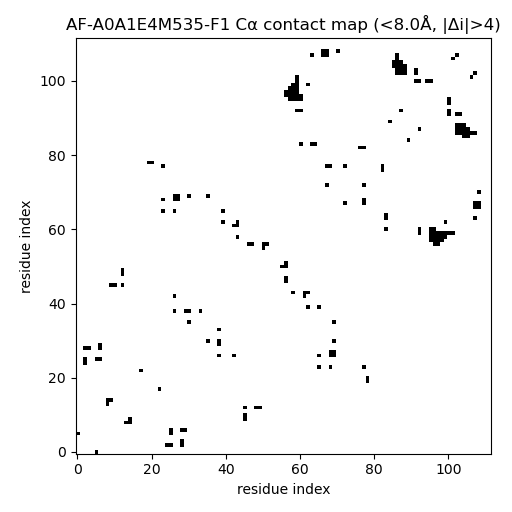1 4.713 4.294 1.00 96.75 85 ASP A N 1
ATOM 677 C CA . ASP A 1 85 ? -11.981 5.637 5.104 1.00 96.75 85 ASP A CA 1
ATOM 678 C C . ASP A 1 85 ? -12.973 4.870 5.999 1.00 96.75 85 ASP A C 1
ATOM 680 O O . ASP A 1 85 ? -13.429 5.391 7.014 1.00 96.75 85 ASP A O 1
ATOM 684 N N . ASP A 1 86 ? -13.255 3.601 5.674 1.00 96.38 86 ASP A N 1
ATOM 685 C CA . ASP A 1 86 ? -14.018 2.712 6.546 1.00 96.38 86 ASP A CA 1
ATOM 686 C C . ASP A 1 86 ? -13.202 2.361 7.815 1.00 96.38 86 ASP A C 1
ATOM 688 O O . ASP A 1 86 ? -13.778 2.146 8.877 1.00 96.38 86 ASP A O 1
ATOM 692 N N . TYR A 1 87 ? -11.865 2.330 7.752 1.00 97.12 87 TYR A N 1
ATOM 693 C CA . TYR A 1 87 ? -10.996 1.852 8.843 1.00 97.12 87 TYR A CA 1
ATOM 694 C C . TYR A 1 87 ? -10.243 2.976 9.558 1.00 97.12 87 TYR A C 1
ATOM 696 O O . TYR A 1 87 ? -9.938 2.857 10.745 1.00 97.12 87 TYR A O 1
ATOM 704 N N . TYR A 1 88 ? -9.950 4.063 8.849 1.00 98.12 88 TYR A N 1
ATOM 705 C CA . TYR A 1 88 ? -9.119 5.151 9.333 1.00 98.12 88 TYR A CA 1
ATOM 706 C C . TYR A 1 88 ? -9.840 6.494 9.275 1.00 98.12 88 TYR A C 1
ATOM 708 O O . TYR A 1 88 ? -10.462 6.835 8.269 1.00 98.12 88 TYR A O 1
ATOM 716 N N . SER A 1 89 ? -9.647 7.323 10.298 1.00 97.25 89 SER A N 1
ATOM 717 C CA . SER A 1 89 ? -9.887 8.757 10.162 1.00 97.25 89 SER A CA 1
ATOM 718 C C . SER A 1 89 ? -8.800 9.420 9.307 1.00 97.25 89 SER A C 1
ATOM 720 O O . SER A 1 89 ? -7.667 8.938 9.186 1.00 97.25 89 SER A O 1
ATOM 722 N N . SER A 1 90 ? -9.122 10.576 8.718 1.00 96.00 90 SER A N 1
ATOM 723 C CA . SER A 1 90 ? -8.146 11.348 7.940 1.00 96.00 90 SER A CA 1
ATOM 724 C C . SER A 1 90 ? -6.943 11.790 8.781 1.00 96.00 90 SER A C 1
ATOM 726 O O . SER A 1 90 ? -5.829 11.818 8.268 1.00 96.00 90 SER A O 1
ATOM 728 N N . GLU A 1 91 ? -7.148 12.098 10.065 1.00 96.62 91 GLU A N 1
ATOM 729 C CA . GLU A 1 91 ? -6.073 12.475 10.991 1.00 96.62 91 GLU A CA 1
ATOM 730 C C . GLU A 1 91 ? -5.081 11.322 11.188 1.00 96.62 91 GLU A C 1
ATOM 732 O O . GLU A 1 91 ? -3.872 11.504 11.028 1.00 96.62 91 GLU A O 1
ATOM 737 N N . THR A 1 92 ? -5.592 10.116 11.438 1.00 97.00 92 THR A N 1
ATOM 738 C CA . THR A 1 92 ? -4.765 8.919 11.628 1.00 97.00 92 THR A CA 1
ATOM 739 C C . THR A 1 92 ? -3.996 8.555 10.358 1.00 97.00 92 THR A C 1
ATOM 741 O O . THR A 1 92 ? -2.814 8.212 10.433 1.00 97.00 92 THR A O 1
ATOM 744 N N . LEU A 1 93 ? -4.605 8.695 9.171 1.00 96.12 93 LEU A N 1
ATOM 745 C CA . LEU A 1 93 ? -3.879 8.505 7.909 1.00 96.12 93 LEU A CA 1
ATOM 746 C C . LEU A 1 93 ? -2.703 9.478 7.779 1.00 96.12 93 LEU A C 1
ATOM 748 O O . LEU A 1 93 ? -1.600 9.039 7.463 1.00 96.12 93 LEU A O 1
ATOM 752 N N . GLU A 1 94 ? -2.898 10.767 8.055 1.00 95.12 94 GLU A N 1
ATOM 753 C CA . GLU A 1 94 ? -1.821 11.755 7.910 1.00 95.12 94 GLU A CA 1
ATOM 754 C C . GLU A 1 94 ? -0.664 11.519 8.893 1.00 95.12 94 GLU A C 1
ATOM 756 O O . GLU A 1 94 ? 0.501 11.603 8.492 1.00 95.12 94 GLU A O 1
ATOM 761 N N . LEU A 1 95 ? -0.950 11.125 10.142 1.00 95.69 95 LEU A N 1
ATOM 762 C CA . LEU A 1 95 ? 0.082 10.700 11.104 1.00 95.69 95 LEU A CA 1
ATOM 763 C C . LEU A 1 95 ? 0.869 9.479 10.604 1.00 95.69 95 LEU A C 1
ATOM 765 O O . LEU A 1 95 ? 2.070 9.346 10.836 1.00 95.69 95 LEU A O 1
ATOM 769 N N . GLY A 1 96 ? 0.189 8.603 9.871 1.00 95.00 96 GLY A N 1
ATOM 770 C CA . GLY A 1 96 ? 0.704 7.352 9.344 1.00 95.00 96 GLY A CA 1
ATOM 771 C C . GLY A 1 96 ? 1.536 7.452 8.062 1.00 95.00 96 GLY A C 1
ATOM 772 O O . GLY A 1 96 ? 1.746 6.435 7.382 1.00 95.00 96 GLY A O 1
ATOM 773 N N . ARG A 1 97 ? 1.948 8.654 7.648 1.00 94.38 97 ARG A N 1
ATOM 774 C CA . ARG A 1 97 ? 2.612 8.849 6.354 1.00 94.38 97 ARG A CA 1
ATOM 775 C C . ARG A 1 97 ? 3.989 8.194 6.289 1.00 94.38 97 ARG A C 1
ATOM 777 O O . ARG A 1 97 ? 4.287 7.508 5.311 1.00 94.38 97 ARG A O 1
ATOM 784 N N . GLU A 1 98 ? 4.815 8.407 7.308 1.00 93.12 98 GLU A N 1
ATOM 785 C CA . GLU A 1 98 ? 6.211 7.945 7.331 1.00 93.12 98 GLU A CA 1
ATOM 786 C C . GLU A 1 98 ? 6.383 6.575 7.989 1.00 93.12 98 GLU A C 1
ATOM 788 O O . GLU A 1 98 ? 7.272 5.811 7.602 1.00 93.12 98 GLU A O 1
ATOM 793 N N . SER A 1 99 ? 5.509 6.257 8.943 1.00 94.06 99 SER A N 1
ATOM 794 C CA . SER A 1 99 ? 5.458 4.979 9.643 1.00 94.06 99 SER A CA 1
ATOM 795 C C . SER A 1 99 ? 4.023 4.498 9.775 1.00 94.06 99 SER A C 1
ATOM 797 O O . SER A 1 99 ? 3.122 5.286 10.049 1.00 94.06 99 SER A O 1
ATOM 799 N N . PHE A 1 100 ? 3.831 3.197 9.602 1.00 96.31 100 PHE A N 1
ATOM 800 C CA . PHE A 1 100 ? 2.549 2.539 9.754 1.00 96.31 100 PHE A CA 1
ATOM 801 C C . PHE A 1 100 ? 1.943 2.793 11.136 1.00 96.31 100 PHE A C 1
ATOM 803 O O . PHE A 1 100 ? 2.614 2.618 12.156 1.00 96.31 100 PHE A O 1
ATOM 810 N N . VAL A 1 101 ? 0.661 3.148 11.140 1.00 97.38 101 VAL A N 1
ATOM 811 C CA . VAL A 1 101 ? -0.186 3.210 12.331 1.00 97.38 101 VAL A CA 1
ATOM 812 C C . VAL A 1 101 ? -1.400 2.301 12.147 1.00 97.38 101 VAL A C 1
ATOM 814 O O . VAL A 1 101 ? -1.928 2.146 11.040 1.00 97.38 101 VAL A O 1
ATOM 817 N N . GLU A 1 102 ? -1.826 1.674 13.240 1.00 96.56 102 GLU A N 1
ATOM 818 C CA . GLU A 1 102 ? -3.039 0.853 13.263 1.00 96.56 102 GLU A CA 1
ATOM 819 C C . GLU A 1 102 ? -4.292 1.729 13.050 1.00 96.56 102 GLU A C 1
ATOM 821 O O . GLU A 1 102 ? -4.264 2.923 13.366 1.00 96.56 102 GLU A O 1
ATOM 826 N N . PRO A 1 103 ? -5.374 1.169 12.484 1.00 96.69 103 PRO A N 1
ATOM 827 C CA . PRO A 1 103 ? -6.622 1.894 12.269 1.00 96.69 103 PRO A CA 1
ATOM 828 C C . PRO A 1 103 ? -7.300 2.290 13.584 1.00 96.69 103 PRO A C 1
ATOM 830 O O . PRO A 1 103 ? -7.253 1.557 14.572 1.00 96.69 103 PRO A O 1
ATOM 833 N N . ASP A 1 104 ? -7.972 3.439 13.575 1.00 97.38 104 ASP A N 1
ATOM 834 C CA . ASP A 1 104 ? -8.652 4.027 14.732 1.00 97.38 104 ASP A CA 1
ATOM 835 C C . ASP A 1 104 ? -10.176 3.850 14.714 1.00 97.38 104 ASP A C 1
ATOM 837 O O . ASP A 1 104 ? -10.802 3.918 15.771 1.00 97.38 104 ASP A O 1
ATOM 841 N N . LEU A 1 105 ? -10.783 3.599 13.547 1.00 96.81 105 LEU A N 1
ATOM 842 C CA . LEU A 1 105 ? -12.230 3.384 13.437 1.00 96.81 105 LEU A CA 1
ATOM 843 C C . LEU A 1 105 ? -12.593 1.902 13.555 1.00 96.81 105 LEU A C 1
ATOM 845 O O . LEU A 1 105 ? -13.508 1.545 14.297 1.00 96.81 105 LEU A O 1
ATOM 849 N N . GLN A 1 106 ? -11.894 1.040 12.808 1.00 94.56 106 GLN A N 1
ATOM 850 C CA . GLN A 1 106 ? -12.190 -0.394 12.706 1.00 94.56 106 GLN A CA 1
ATOM 851 C C . GLN A 1 106 ? -10.908 -1.196 12.422 1.00 94.56 106 GLN A C 1
ATOM 853 O O . GLN A 1 106 ? -10.082 -0.734 11.640 1.00 94.56 106 GLN A O 1
ATOM 858 N N . PRO A 1 107 ? -1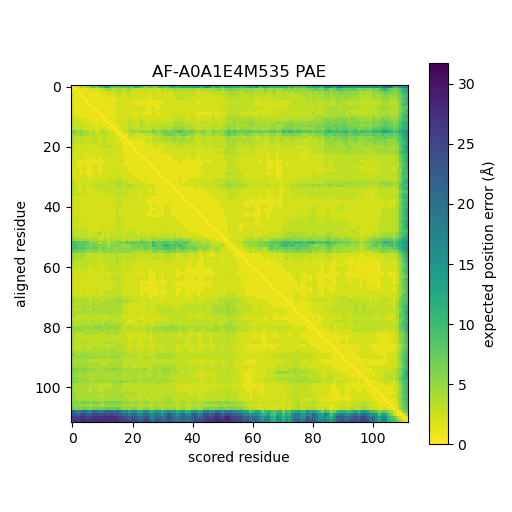0.720 -2.410 12.971 1.00 93.50 107 PRO A N 1
ATOM 859 C CA . PRO A 1 107 ? -9.550 -3.232 12.657 1.00 93.50 107 PRO A CA 1
ATOM 860 C C . PRO A 1 107 ? -9.569 -3.729 11.198 1.00 93.50 107 PRO A C 1
ATOM 862 O O . PRO A 1 107 ? -10.623 -4.069 10.670 1.00 93.50 107 PRO A O 1
ATOM 865 N N . LEU A 1 108 ? -8.394 -3.829 10.559 1.00 88.38 108 LEU A N 1
ATOM 866 C CA . LEU A 1 108 ? -8.248 -4.262 9.153 1.00 88.38 108 LEU A CA 1
ATOM 867 C C . LEU A 1 108 ? -8.533 -5.758 8.916 1.00 88.38 108 LEU A C 1
ATOM 869 O O . LEU A 1 108 ? -8.726 -6.165 7.775 1.00 88.38 108 LEU A O 1
ATOM 873 N N . SER A 1 109 ? -8.580 -6.555 9.986 1.00 75.31 109 SER A N 1
ATOM 874 C CA . SER A 1 109 ? -8.998 -7.960 9.998 1.00 75.31 109 SER A CA 1
ATOM 875 C C . SER A 1 109 ? -9.552 -8.299 11.386 1.00 75.31 109 SER A C 1
ATOM 877 O O . SER A 1 109 ? -9.085 -7.722 12.375 1.00 75.31 109 SER A O 1
ATOM 879 N N . PRO A 1 110 ? -10.494 -9.249 11.516 1.00 49.09 110 PRO A N 1
ATOM 880 C CA . PRO A 1 110 ? -10.859 -9.775 12.822 1.00 49.09 110 PRO A CA 1
ATOM 881 C C . PRO A 1 110 ? -9.656 -10.526 13.401 1.00 49.09 110 PRO A C 1
ATOM 883 O O . PRO A 1 110 ? -9.033 -11.341 12.720 1.00 49.09 110 PRO A O 1
ATOM 886 N N . THR A 1 111 ? -9.308 -10.228 14.650 1.00 37.00 111 THR A N 1
ATOM 887 C CA . THR A 1 111 ? -8.330 -10.997 15.424 1.00 37.00 111 THR A CA 1
ATOM 888 C C . THR A 1 111 ? -8.729 -12.475 15.358 1.00 37.00 111 THR A C 1
ATOM 890 O O . THR A 1 111 ? -9.829 -12.818 15.792 1.00 37.00 111 THR A O 1
ATOM 893 N N . SER A 1 112 ? -7.895 -13.317 14.732 1.00 33.50 112 SER A N 1
ATOM 894 C CA . SER A 1 112 ? -8.047 -14.779 14.807 1.00 33.50 112 SER A CA 1
ATOM 895 C C . SER A 1 112 ? -7.805 -15.275 16.225 1.00 33.50 112 SER A C 1
ATOM 897 O O . SER A 1 112 ? -6.957 -14.663 16.916 1.00 33.50 112 SER A O 1
#

Solvent-accessible surface area (backbone atoms only — not comparable to full-atom values): 6648 Å² total; per-residue (Å²): 130,57,61,69,58,47,49,51,31,49,76,72,66,68,59,93,72,82,53,73,70,53,53,55,52,46,49,55,48,35,51,75,74,43,59,64,68,60,33,50,52,50,49,55,52,45,50,42,60,74,30,58,91,70,74,72,52,41,37,22,63,55,52,51,54,48,47,33,54,74,69,60,58,54,68,76,58,70,68,44,92,62,54,60,62,70,24,30,49,73,68,57,51,62,71,6,32,86,47,70,56,82,57,77,70,34,73,80,59,82,85,128

Radius of gyration: 13.67 Å; Cα contacts (8 Å, |Δi|>4): 110; chains: 1; bounding box: 29×30×34 Å

pLDDT: mean 92.46, std 9.47, range [33.5, 98.12]